Protein 2YMY (pdb70)

Foldseek 3Di:
DVVVVVVVVVVVCVVVVVVVVVVVVVVVVVVVVVVVVVVD/DPPVVVVVVVVVVVVVVVVVVVVVVVVVVVVVVVVVVVVVD

Solvent-accessible surface area: 6584 Å² total; per-residue (Å²): 78,109,103,41,111,79,82,26,75,81,5,68,132,78,15,86,62,102,15,95,116,32,70,119,147,22,72,107,93,35,91,129,41,69,78,49,84,184,146,130,120,58,78,129,40,98,98,100,19,78,112,22,77,136,88,8,70,68,93,10,102,106,32,70,162,126,16,82,110,101,58,90,102,31,65,62,57,37,173,123,121

GO terms:
  GO:0005515 protein binding (F, IPI)
  GO:0005634 nucleus (C, IDA)
  GO:1900180 regulation of protein localization to nucleus (P, IMP)
  GO:0031398 positive regulation of protein ubiquitination (P, IMP)
  GO:0008285 negative regulation of cell population proliferation (P, IMP)

Structure (mmCIF, N/CA/C/O backbone):
data_2YMY
#
_entry.id   2YMY
#
_cell.length_a   70.820
_cell.length_b   84.410
_cell.length_c   39.240
_cell.angle_alpha   90.00
_cell.angle_beta   90.00
_cell.angle_gamma   90.00
#
_symmetry.space_group_name_H-M   'C 2 2 21'
#
loop_
_entity.id
_entity.type
_entity.pdbx_description
1 polymer 'RAS ASSOCIATION DOMAIN-CONTAINING PROTEIN 5'
2 non-polymer 'CADMIUM ION'
3 water water
#
loop_
_atom_site.group_PDB
_atom_site.id
_atom_site.type_symbol
_atom_site.label_atom_id
_atom_site.label_alt_id
_atom_site.label_comp_id
_atom_site.label_asym_id
_atom_site.label_entity_id
_atom_site.label_seq_id
_atom_site.pdbx_PDB_ins_code
_atom_site.Cartn_x
_atom_site.Cartn_y
_atom_site.Cartn_z
_atom_site.occupancy
_atom_site.B_iso_or_equiv
_atom_site.auth_seq_id
_atom_site.auth_comp_id
_atom_site.auth_asym_id
_atom_site.auth_atom_id
_atom_site.pdbx_PDB_model_num
ATOM 1 N N . SER A 1 2 ? 6.865 31.122 12.263 1.00 60.63 369 SER A N 1
ATOM 2 C CA . SER A 1 2 ? 5.811 30.198 11.868 1.00 61.66 369 SER A CA 1
ATOM 3 C C . SER A 1 2 ? 6.366 28.791 11.708 1.00 69.17 369 SER A C 1
ATOM 4 O O . SER A 1 2 ? 7.583 28.605 11.624 1.00 55.67 369 SER A O 1
ATOM 11 N N . PRO A 1 3 ? 5.466 27.795 11.663 1.00 61.44 370 PRO A N 1
ATOM 12 C CA . PRO A 1 3 ? 5.773 26.392 11.359 1.00 53.88 370 PRO A CA 1
ATOM 13 C C . PRO A 1 3 ? 6.471 26.204 10.006 1.00 60.94 370 PRO A C 1
ATOM 14 O O . PRO A 1 3 ? 7.482 25.495 9.929 1.00 41.04 370 PRO A O 1
ATOM 25 N N . GLU A 1 4 ? 5.925 26.819 8.955 1.00 51.67 371 GLU A N 1
ATOM 26 C CA . GLU A 1 4 ? 6.529 26.745 7.634 1.00 5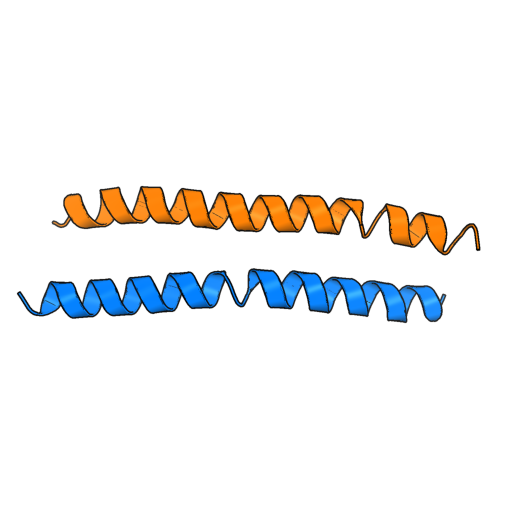0.67 371 GLU A CA 1
ATOM 27 C C . GLU A 1 4 ? 7.970 27.215 7.737 1.00 38.32 371 GLU A C 1
ATOM 28 O O . GLU A 1 4 ? 8.866 26.626 7.128 1.00 30.08 371 GLU A O 1
ATOM 40 N N . LEU A 1 5 ? 8.199 28.277 8.510 1.00 29.21 372 LEU A N 1
ATOM 41 C CA . LEU A 1 5 ? 9.560 28.799 8.644 1.00 45.96 372 LEU A CA 1
ATOM 42 C C . LEU A 1 5 ? 10.457 27.754 9.295 1.00 45.41 372 LEU A C 1
ATOM 43 O O . LEU A 1 5 ? 11.583 27.502 8.823 1.00 31.42 372 LEU A O 1
ATOM 59 N N . GLN A 1 6 ? 9.964 27.138 10.372 1.00 41.82 373 GLN A N 1
ATOM 60 C CA . GLN A 1 6 ? 10.756 26.133 11.090 1.00 50.80 373 GLN A CA 1
ATOM 61 C C . GLN A 1 6 ? 11.075 24.966 10.163 1.00 39.48 373 GLN A C 1
ATOM 62 O O . GLN A 1 6 ? 12.227 24.527 10.089 1.00 33.67 373 GLN A O 1
ATOM 76 N N . ASN A 1 7 ? 10.063 24.474 9.451 1.00 24.10 374 ASN A N 1
ATOM 77 C CA . ASN A 1 7 ? 10.250 23.362 8.537 1.00 31.53 374 ASN A CA 1
ATOM 78 C C . ASN A 1 7 ? 11.312 23.747 7.524 1.00 22.25 374 ASN A C 1
ATOM 79 O O . ASN A 1 7 ? 12.303 23.031 7.337 1.00 20.13 374 ASN A O 1
ATOM 90 N N . PHE A 1 8 ? 11.156 24.922 6.915 1.00 16.48 375 PHE A N 1
ATOM 91 C CA . PHE A 1 8 ? 12.025 25.242 5.792 1.00 16.73 375 PHE A CA 1
ATOM 92 C C . PHE A 1 8 ? 13.442 25.526 6.275 1.00 18.73 375 PHE A C 1
ATOM 93 O O . PHE A 1 8 ? 14.419 25.158 5.617 1.00 15.88 375 PHE A O 1
ATOM 110 N N . LEU A 1 9 ? 13.589 26.204 7.411 1.00 13.93 376 LEU A N 1
ATOM 111 C CA . LEU A 1 9 ? 14.936 26.485 7.890 1.00 21.78 376 LEU A CA 1
ATOM 112 C C . LEU A 1 9 ? 15.636 25.184 8.268 1.00 13.35 376 LEU A C 1
ATOM 113 O O . LEU A 1 9 ? 16.843 25.049 8.033 1.00 19.52 376 LEU A O 1
ATOM 129 N N . THR A 1 10 ? 14.944 24.240 8.895 1.00 17.02 377 THR A N 1
ATOM 130 C CA . THR A 1 10 ? 15.625 22.976 9.241 1.00 18.01 377 THR A CA 1
ATOM 131 C C . THR A 1 10 ? 16.013 22.158 8.017 1.00 18.94 377 THR A C 1
ATOM 132 O O . THR A 1 10 ? 17.014 21.418 8.041 1.00 16.92 377 THR A O 1
ATOM 143 N N . ILE A 1 11 ? 15.237 22.260 6.950 1.00 15.24 378 ILE A N 1
ATOM 144 C CA . ILE A 1 11 ? 15.620 21.674 5.671 1.00 13.52 378 ILE A CA 1
ATOM 145 C C . ILE A 1 11 ? 16.963 22.247 5.208 1.00 15.32 378 ILE A C 1
ATOM 146 O O . ILE A 1 11 ? 17.858 21.500 4.825 1.00 17.65 378 ILE A O 1
ATOM 162 N N . LEU A 1 12 ? 17.095 23.572 5.258 1.00 11.98 379 LEU A N 1
ATOM 163 C CA . LEU A 1 12 ? 18.304 24.242 4.815 1.00 11.20 379 LEU A CA 1
ATOM 164 C C . LEU A 1 12 ? 19.468 23.851 5.707 1.00 13.21 379 LEU A C 1
ATOM 165 O O . LEU A 1 12 ? 20.590 23.660 5.229 1.00 14.67 379 LEU A O 1
ATOM 181 N N . GLU A 1 13 ? 19.232 23.780 7.014 1.00 12.53 380 GLU A N 1
ATOM 182 C CA . GLU A 1 13 ? 20.309 23.445 7.951 1.00 12.11 380 GLU A CA 1
ATOM 183 C C . GLU A 1 13 ? 20.810 22.032 7.641 1.00 14.03 380 GLU A C 1
ATOM 184 O O . GLU A 1 13 ? 22.032 21.796 7.633 1.00 14.17 380 GLU A O 1
ATOM 196 N N . LYS A 1 14 ? 19.909 21.108 7.374 1.00 11.87 381 LYS A N 1
ATOM 197 C CA . LYS A 1 14 ? 20.323 19.733 7.092 1.00 11.68 381 LYS A CA 1
ATOM 198 C C . LYS A 1 14 ? 21.117 19.692 5.801 1.00 12.57 381 LYS A C 1
ATOM 199 O O . LYS A 1 14 ? 22.181 19.011 5.697 1.00 14.34 381 LYS A O 1
ATOM 218 N N . GLU A 1 15 ? 20.630 20.400 4.795 1.00 12.14 382 GLU A N 1
ATOM 219 C CA . GLU A 1 15 ? 21.359 20.440 3.521 1.00 14.82 382 GLU A CA 1
ATOM 220 C C . GLU A 1 15 ? 22.799 20.951 3.682 1.00 14.63 382 GLU A C 1
A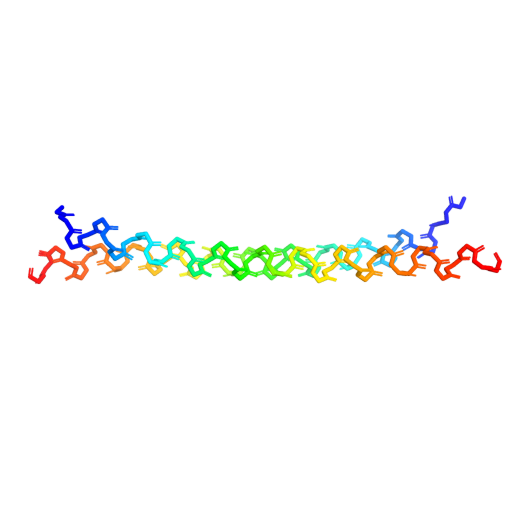TOM 221 O O . GLU A 1 15 ? 23.750 20.344 3.155 1.00 13.29 382 GLU A O 1
ATOM 233 N N . GLU A 1 16 ? 22.955 22.070 4.381 1.00 9.46 383 GLU A N 1
ATOM 234 C CA . GLU A 1 16 ? 24.272 22.695 4.533 1.00 9.20 383 GLU A CA 1
ATOM 235 C C . GLU A 1 16 ? 25.154 21.755 5.347 1.00 11.88 383 GLU A C 1
ATOM 236 O O . GLU A 1 16 ? 26.326 21.517 5.013 1.00 12.40 383 GLU A O 1
ATOM 248 N N . GLN A 1 17 ? 24.615 21.277 6.470 1.00 11.63 384 GLN A N 1
ATOM 249 C CA . GLN A 1 17 ? 25.463 20.499 7.378 1.00 13.23 384 GLN A CA 1
ATOM 250 C C . GLN A 1 17 ? 25.894 19.183 6.728 1.00 16.48 384 GLN A C 1
ATOM 251 O O . GLN A 1 17 ? 27.061 18.743 6.869 1.00 14.25 384 GLN A O 1
ATOM 265 N N . ASP A 1 18 ? 24.986 18.541 5.998 1.00 12.67 385 ASP A N 1
ATOM 266 C CA . ASP A 1 18 ? 25.309 17.293 5.296 1.00 15.02 385 ASP A CA 1
ATOM 267 C C . ASP A 1 18 ? 26.465 17.534 4.313 1.00 16.61 385 ASP A C 1
ATOM 268 O O . ASP A 1 18 ? 27.422 16.729 4.233 1.00 18.53 385 ASP A O 1
ATOM 277 N N . LYS A 1 19 ? 26.410 18.641 3.580 1.00 14.32 386 LYS A N 1
ATOM 278 C CA . LYS A 1 19 ? 27.465 18.933 2.597 1.00 15.40 386 LYS A CA 1
ATOM 279 C C . LYS A 1 19 ? 28.800 19.210 3.269 1.00 16.75 386 LYS A C 1
ATOM 280 O O . LYS A 1 19 ? 29.864 18.721 2.825 1.00 18.67 386 LYS A O 1
ATOM 299 N N . ILE A 1 20 ? 28.777 19.985 4.343 1.00 12.70 387 ILE A N 1
ATOM 300 C CA . ILE A 1 20 ? 30.018 20.276 5.069 1.00 12.15 387 ILE A CA 1
ATOM 301 C C . ILE A 1 20 ? 30.617 19.012 5.709 1.00 11.69 387 ILE A C 1
ATOM 302 O O . ILE A 1 20 ? 31.843 18.780 5.653 1.00 15.42 387 ILE A O 1
ATOM 318 N N . HIS A 1 21 ? 29.765 18.175 6.281 1.00 11.79 388 HIS A N 1
ATOM 319 C CA . HIS A 1 21 ? 30.268 17.007 7.025 1.00 10.68 388 HIS A CA 1
ATOM 320 C C . HIS A 1 21 ? 30.789 15.967 6.064 1.00 14.11 388 HIS A C 1
ATOM 321 O O . HIS A 1 21 ? 31.746 15.221 6.397 1.00 15.63 388 HIS A O 1
ATOM 336 N N A GLN A 1 22 ? 30.215 15.891 4.871 0.63 15.56 389 GLN A N 1
ATOM 337 N N B GLN A 1 22 ? 30.168 15.924 4.887 0.37 15.81 389 GLN A N 1
ATOM 338 C CA A GLN A 1 22 ? 30.716 14.945 3.881 0.63 22.94 389 GLN A CA 1
ATOM 339 C CA B GLN A 1 22 ? 30.593 15.091 3.769 0.37 22.44 389 GLN A CA 1
ATOM 340 C C A GLN A 1 22 ? 32.075 15.403 3.369 0.63 20.80 389 GLN A C 1
ATOM 341 C C B GLN A 1 22 ? 32.031 15.420 3.435 0.37 20.74 389 GLN A C 1
ATOM 342 O O A GLN A 1 22 ? 32.945 14.573 3.081 0.63 18.41 389 GLN A O 1
ATOM 343 O O B GLN A 1 22 ? 32.891 14.535 3.338 0.37 19.07 389 GLN A O 1
ATOM 370 N N . LEU A 1 23 ? 32.270 16.712 3.238 1.00 16.02 390 LEU A N 1
ATOM 371 C CA . LEU A 1 23 ? 33.596 17.215 2.863 1.00 12.74 390 LEU A CA 1
ATOM 372 C C . LEU A 1 23 ? 34.613 16.913 3.941 1.00 17.41 390 LEU A C 1
ATOM 373 O O . LEU A 1 23 ? 35.757 16.453 3.650 1.00 16.59 390 LEU A O 1
ATOM 389 N N . GLN A 1 24 ? 34.239 17.159 5.194 1.00 13.88 391 GLN A N 1
ATOM 390 C CA . GLN A 1 24 ? 35.137 16.896 6.311 1.00 12.89 391 GLN A CA 1
ATOM 391 C C . GLN A 1 24 ? 35.527 15.416 6.287 1.00 13.97 391 GLN A C 1
ATOM 392 O O . GLN A 1 24 ? 36.698 15.081 6.401 1.00 15.54 391 GLN A O 1
ATOM 40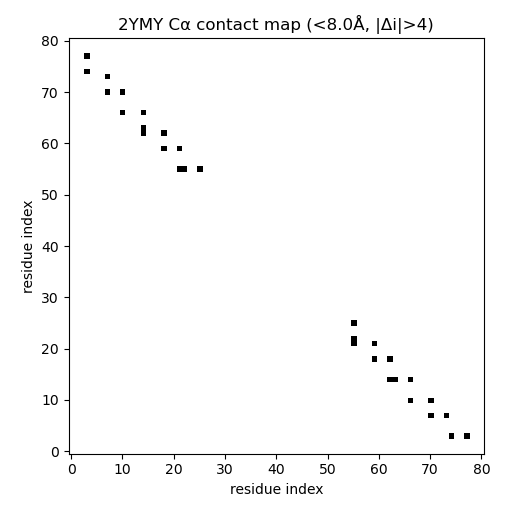6 N N . LYS A 1 25 ? 34.534 14.534 6.140 1.00 11.83 392 LYS A N 1
ATOM 407 C CA . LYS A 1 25 ? 34.802 13.092 6.044 1.00 16.00 392 LYS A CA 1
ATOM 408 C C . LYS A 1 25 ? 35.725 12.699 4.870 1.00 14.50 392 LYS A C 1
ATOM 409 O O . LYS A 1 25 ? 36.659 11.889 5.042 1.00 17.89 392 LYS A O 1
ATOM 428 N N . LYS A 1 26 ? 35.520 13.280 3.696 1.00 13.57 393 LYS A N 1
ATOM 429 C CA . LYS A 1 26 ? 36.287 12.955 2.513 1.00 15.77 393 LYS A CA 1
ATOM 430 C C . LYS A 1 26 ? 37.736 13.351 2.718 1.00 16.05 393 LYS A C 1
ATOM 431 O O . LYS A 1 26 ? 38.660 12.577 2.436 1.00 15.23 393 LYS A O 1
ATOM 450 N N . TYR A 1 27 ? 37.943 14.551 3.228 1.00 12.27 394 TYR A N 1
ATOM 451 C CA . TYR A 1 27 ? 39.332 14.932 3.510 1.00 10.36 394 TYR A CA 1
ATOM 452 C C . TYR A 1 27 ? 39.973 14.091 4.613 1.00 11.84 394 TYR A C 1
ATOM 453 O O . TYR A 1 27 ? 41.176 13.741 4.522 1.00 14.86 394 TYR A O 1
ATOM 471 N N . ASN A 1 28 ? 39.229 13.742 5.663 1.00 14.98 395 ASN A N 1
ATOM 472 C CA . ASN A 1 28 ? 39.816 13.009 6.767 1.00 14.70 395 ASN A CA 1
ATOM 473 C C . ASN A 1 28 ? 40.142 11.582 6.316 1.00 12.60 395 ASN A C 1
ATOM 474 O O . ASN A 1 28 ? 41.180 11.051 6.692 1.00 14.57 395 ASN A O 1
ATOM 485 N N . LYS A 1 29 ? 39.265 10.979 5.524 1.00 13.56 396 LYS A N 1
ATOM 486 C CA . LYS A 1 29 ? 39.537 9.606 5.053 1.00 19.42 396 LYS A CA 1
ATOM 487 C C . LYS A 1 29 ? 40.791 9.574 4.178 1.00 15.96 396 LYS A C 1
ATOM 488 O O . LYS A 1 29 ? 41.642 8.650 4.287 1.00 13.93 396 LYS A O 1
ATOM 507 N N . PHE A 1 30 ? 40.923 10.575 3.310 1.00 9.91 397 PHE A N 1
ATOM 508 C CA . PHE A 1 30 ? 42.125 10.685 2.463 1.00 14.63 397 PHE A CA 1
ATOM 509 C C . PHE A 1 30 ? 43.380 10.901 3.285 1.00 14.53 397 PHE A C 1
ATOM 510 O O . PHE A 1 30 ? 44.439 10.232 3.053 1.00 13.81 397 PHE A O 1
ATOM 527 N N . ARG A 1 31 ? 43.329 11.797 4.265 1.00 10.72 398 ARG A N 1
ATOM 528 C CA . ARG A 1 31 ? 44.512 12.016 5.081 1.00 12.46 398 ARG A CA 1
ATOM 529 C C . ARG A 1 31 ? 44.891 10.758 5.845 1.00 14.35 398 ARG A C 1
ATOM 530 O O . ARG A 1 31 ? 46.085 10.440 5.992 1.00 17.68 398 ARG A O 1
ATOM 551 N N . GLN A 1 32 ? 43.883 10.047 6.342 1.00 13.86 399 GLN A N 1
ATOM 552 C CA . GLN A 1 32 ? 44.156 8.796 7.078 1.00 16.89 399 GLN A CA 1
ATOM 553 C C . GLN A 1 32 ? 44.821 7.803 6.148 1.00 18.66 399 GLN A C 1
ATOM 554 O O . GLN A 1 32 ? 45.815 7.175 6.549 1.00 19.03 399 GLN A O 1
ATOM 568 N N . LYS A 1 33 ? 44.296 7.653 4.931 1.00 13.37 400 LYS A N 1
ATOM 569 C CA . LYS A 1 33 ? 44.879 6.718 3.960 1.00 17.10 400 LYS A CA 1
ATOM 570 C C . LYS A 1 33 ? 46.300 7.125 3.560 1.00 17.03 400 LYS A C 1
ATOM 571 O O . LYS A 1 33 ? 47.197 6.248 3.405 1.00 15.83 400 LYS A O 1
ATOM 590 N N . LEU A 1 34 ? 46.522 8.426 3.385 1.00 14.54 401 LEU A N 1
ATOM 591 C CA . LEU A 1 34 ? 47.863 8.884 3.001 1.00 15.55 401 LEU A CA 1
ATOM 592 C C . LEU A 1 34 ? 48.878 8.633 4.096 1.00 15.17 401 LEU A C 1
ATOM 593 O O . LEU A 1 34 ? 50.042 8.215 3.845 1.00 15.57 401 LEU A O 1
ATOM 609 N N . GLU A 1 35 ? 48.482 8.889 5.332 1.00 12.69 402 GLU A N 1
ATOM 610 C CA . GLU A 1 35 ? 49.375 8.633 6.466 1.00 17.51 402 GLU A CA 1
ATOM 611 C C . GLU A 1 35 ? 49.712 7.159 6.556 1.00 22.60 402 GLU A C 1
ATOM 612 O O . GLU A 1 35 ? 50.875 6.783 6.788 1.00 18.74 402 GLU A O 1
ATOM 624 N N . GLU A 1 36 ? 48.700 6.327 6.352 1.00 17.56 403 GLU A N 1
ATOM 625 C CA . GLU A 1 36 ? 48.865 4.861 6.395 1.00 16.43 403 GLU A CA 1
ATOM 626 C C . GLU A 1 36 ? 49.804 4.404 5.292 1.00 19.80 403 GLU A C 1
ATOM 627 O O . GLU A 1 36 ? 50.692 3.563 5.522 1.00 20.66 403 GLU A O 1
ATOM 639 N N . ALA A 1 37 ? 49.629 4.933 4.094 1.00 13.08 404 ALA A N 1
ATOM 640 C CA . ALA A 1 37 ? 50.460 4.518 2.965 1.00 15.04 404 ALA A CA 1
ATOM 641 C C . ALA A 1 37 ? 51.890 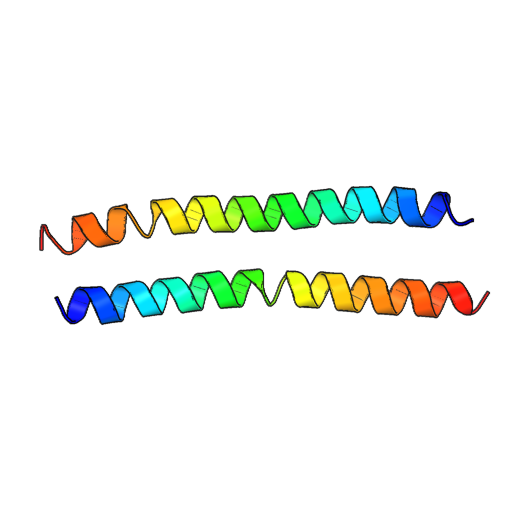4.995 3.195 1.00 12.37 404 ALA A C 1
ATOM 642 O O . ALA A 1 37 ? 52.880 4.251 2.924 1.00 13.07 404 ALA A O 1
ATOM 649 N N . LEU A 1 38 ? 52.062 6.196 3.737 1.00 11.39 405 LEU A N 1
ATOM 650 C CA . LEU A 1 38 ? 53.441 6.678 3.980 1.00 13.48 405 LEU A CA 1
ATOM 651 C C . LEU A 1 38 ? 54.211 5.854 5.003 1.00 26.00 405 LEU A C 1
ATOM 652 O O . LEU A 1 38 ? 55.441 5.733 4.926 1.00 21.06 405 LEU A O 1
ATOM 668 N N . ARG A 1 39 ? 53.494 5.294 5.962 1.00 21.46 406 ARG A N 1
ATOM 669 C CA . ARG A 1 39 ? 54.133 4.507 7.009 1.00 23.80 406 ARG A CA 1
ATOM 670 C C . ARG A 1 39 ? 54.627 3.174 6.476 1.00 29.70 406 ARG A C 1
ATOM 671 O O . ARG A 1 39 ? 55.373 2.465 7.145 1.00 29.24 406 ARG A O 1
ATOM 692 N N . GLU A 1 40 ? 54.221 2.836 5.265 1.00 21.57 407 GLU A N 1
ATOM 693 C CA . GLU A 1 40 ? 54.625 1.577 4.654 1.00 17.06 407 GLU A CA 1
ATOM 694 C C . GLU A 1 40 ? 56.095 1.592 4.334 1.00 24.97 407 GLU A C 1
ATOM 695 O O . GLU A 1 40 ? 56.734 0.542 4.392 1.00 27.74 407 GLU A O 1
ATOM 707 N N . SER A 1 41 ? 56.588 2.771 3.964 1.00 24.17 408 SER A N 1
ATOM 708 C CA . SER A 1 41 ? 57.976 2.951 3.500 1.00 38.25 408 SER A CA 1
ATOM 709 C C . SER A 1 41 ? 58.900 3.607 4.532 1.00 50.10 408 SER A C 1
ATOM 710 O O . SER A 1 41 ? 58.464 4.054 5.594 1.00 43.86 408 SER A O 1
ATOM 718 N N . GLY B 1 1 ? 60.888 15.200 11.037 1.00 64.74 368 GLY B N 1
ATOM 719 C CA . GLY B 1 1 ? 59.998 14.788 9.965 1.00 57.17 368 GLY B CA 1
ATOM 720 C C . GLY B 1 1 ? 58.542 14.753 10.403 1.00 64.35 368 GLY B C 1
ATOM 721 O O . GLY B 1 1 ? 58.259 14.716 11.602 1.00 67.68 368 GLY B O 1
ATOM 724 N N . SER B 1 2 ? 57.607 14.781 9.450 1.00 64.47 369 SER B N 1
ATOM 725 C CA . SER B 1 2 ? 57.900 14.942 8.027 1.00 49.95 369 SER B CA 1
ATOM 726 C C . SER B 1 2 ? 57.406 16.302 7.576 1.00 51.46 369 SER B C 1
ATOM 727 O O . SER B 1 2 ? 56.192 16.509 7.440 1.00 40.21 369 SER B O 1
ATOM 735 N N . PRO B 1 3 ? 58.338 17.244 7.364 1.00 45.35 370 PRO B N 1
ATOM 736 C CA . PRO B 1 3 ? 57.994 18.575 6.863 1.00 44.67 370 PRO B CA 1
ATOM 737 C C . PRO B 1 3 ? 57.350 18.500 5.486 1.00 47.06 370 PRO B C 1
ATOM 738 O O . PRO B 1 3 ? 56.430 19.267 5.234 1.00 30.04 370 PRO B O 1
ATOM 749 N N . GLU B 1 4 ? 57.829 17.591 4.634 1.00 40.91 371 GLU B N 1
ATOM 750 C CA . GLU B 1 4 ? 57.277 17.386 3.299 1.00 38.08 371 GLU B CA 1
ATOM 751 C C . GLU B 1 4 ? 55.789 17.118 3.366 1.00 31.50 371 GLU B C 1
ATOM 752 O O . GLU B 1 4 ? 54.999 17.721 2.634 1.00 22.58 371 GLU B O 1
ATOM 764 N N . LEU B 1 5 ? 55.426 16.173 4.221 1.00 23.36 372 LEU B N 1
ATOM 765 C CA . LEU B 1 5 ? 54.046 15.775 4.362 1.00 29.88 372 LEU B CA 1
ATOM 766 C C . LEU B 1 5 ? 53.240 16.954 4.859 1.00 23.57 372 LEU B C 1
ATOM 767 O O . LEU B 1 5 ? 52.178 17.262 4.301 1.00 19.29 372 LEU B O 1
ATOM 783 N N . GLN B 1 6 ? 53.722 17.608 5.913 1.00 24.71 373 GLN B N 1
ATOM 784 C CA . GLN B 1 6 ? 52.916 18.659 6.534 1.00 18.48 373 GLN B CA 1
ATOM 785 C C . GLN B 1 6 ? 52.750 19.833 5.600 1.00 18.31 373 GLN B C 1
ATOM 786 O O . GLN B 1 6 ? 51.707 20.475 5.607 1.00 17.62 373 GLN B O 1
ATOM 800 N N . ASN B 1 7 ? 53.771 20.140 4.794 1.00 16.77 374 ASN B N 1
ATOM 801 C CA . ASN B 1 7 ? 53.672 21.254 3.882 1.00 17.35 374 ASN B CA 1
ATOM 802 C C . ASN B 1 7 ? 52.521 20.946 2.913 1.00 13.81 374 ASN B C 1
ATOM 803 O O . ASN B 1 7 ? 51.741 21.826 2.609 1.00 15.31 374 ASN B O 1
ATOM 814 N N . PHE B 1 8 ? 52.442 19.696 2.448 1.00 16.04 375 PHE B N 1
ATOM 815 C CA . PHE B 1 8 ? 51.362 19.293 1.555 1.00 12.26 375 PHE B CA 1
ATOM 816 C C . PHE B 1 8 ? 50.043 19.421 2.284 1.00 15.20 375 PHE B C 1
ATOM 817 O O . PHE B 1 8 ? 49.066 19.990 1.789 1.00 11.66 375 PHE B O 1
ATOM 834 N N . LEU B 1 9 ? 50.002 18.888 3.489 1.00 14.36 376 LEU B N 1
ATOM 835 C CA . LEU B 1 9 ? 48.702 18.859 4.202 1.00 12.86 376 LEU B CA 1
ATOM 836 C C . LEU B 1 9 ? 48.170 20.258 4.510 1.00 10.18 376 LEU B C 1
ATOM 837 O O . LEU B 1 9 ? 46.952 20.475 4.584 1.00 12.22 376 LEU B O 1
ATOM 853 N N . THR B 1 10 ? 49.058 21.212 4.732 1.00 11.98 377 THR B N 1
ATOM 854 C CA . THR B 1 10 ? 48.654 22.581 5.029 1.00 12.06 377 THR B CA 1
ATOM 855 C C . THR B 1 10 ? 48.026 23.242 3.822 1.00 11.33 377 THR B C 1
ATOM 856 O O . THR B 1 10 ? 47.038 23.967 3.963 1.00 13.27 377 THR B O 1
ATOM 867 N N . ILE B 1 11 ? 48.520 22.900 2.633 1.00 13.25 378 ILE B N 1
ATOM 868 C CA . ILE B 1 11 ? 47.877 23.353 1.390 1.00 14.62 378 ILE B CA 1
ATOM 869 C C . ILE B 1 11 ? 46.495 22.730 1.245 1.00 16.46 378 ILE B C 1
ATOM 870 O O . ILE B 1 11 ? 45.555 23.431 0.887 1.00 15.06 378 ILE B O 1
ATOM 886 N N . LEU B 1 12 ? 46.384 21.432 1.542 1.00 12.66 379 LEU B N 1
ATOM 887 C CA . LEU B 1 12 ? 45.121 20.698 1.534 1.00 12.70 379 LEU B CA 1
ATOM 888 C C . LEU B 1 12 ? 44.135 21.308 2.517 1.00 11.81 379 LEU B C 1
ATOM 889 O O . LEU B 1 12 ? 42.959 21.435 2.240 1.00 14.65 379 LEU B O 1
ATOM 905 N N . GLU B 1 13 ? 44.644 21.710 3.671 1.00 11.14 380 GLU B N 1
ATOM 906 C CA . GLU B 1 13 ? 43.780 22.211 4.733 1.00 11.03 380 GLU B CA 1
ATOM 907 C C . GLU B 1 13 ? 43.164 23.541 4.266 1.00 13.30 380 GLU B C 1
ATOM 908 O O . GLU B 1 13 ? 41.996 23.835 4.534 1.00 15.16 380 GLU B O 1
ATOM 920 N N . LYS B 1 14 ? 43.979 24.369 3.618 1.00 15.16 381 LYS B N 1
ATOM 921 C CA . LYS B 1 14 ? 43.476 25.638 3.085 1.00 14.87 381 LYS B CA 1
ATOM 922 C C . LYS B 1 14 ? 42.433 25.435 2.018 1.00 15.23 381 LYS B C 1
ATOM 923 O O . LYS B 1 14 ? 41.445 26.178 1.957 1.00 18.90 381 LYS B O 1
ATOM 942 N N . GLU B 1 15 ? 42.612 24.426 1.170 1.00 14.00 382 GLU B N 1
ATOM 943 C CA . GLU B 1 15 ? 41.612 24.142 0.153 1.00 19.06 382 GLU B CA 1
ATOM 944 C C . GLU B 1 15 ? 40.311 23.718 0.824 1.00 24.58 382 GLU B C 1
ATOM 945 O O . GLU B 1 15 ? 39.232 24.206 0.484 1.00 18.50 382 GLU B O 1
ATOM 957 N N . GLU B 1 16 ? 40.413 2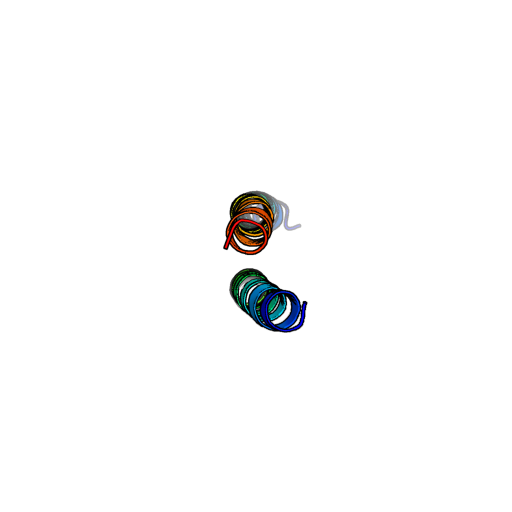2.804 1.790 1.00 14.31 383 GLU B N 1
ATOM 958 C CA . GLU B 1 16 ? 39.251 22.353 2.526 1.00 12.24 383 GLU B CA 1
ATOM 959 C C . GLU B 1 16 ? 38.521 23.506 3.204 1.00 15.79 383 GLU B C 1
ATOM 960 O O . GLU B 1 16 ? 37.261 23.642 3.135 1.00 16.86 383 GLU B O 1
ATOM 972 N N . GLN B 1 17 ? 39.271 24.321 3.910 1.00 11.82 384 GLN B N 1
ATOM 973 C CA . GLN B 1 17 ? 38.626 25.391 4.678 1.00 13.05 384 GLN B CA 1
ATOM 974 C C . GLN B 1 17 ? 38.006 26.439 3.736 1.00 13.96 384 GLN B C 1
ATOM 975 O O . GLN B 1 17 ? 36.900 26.991 4.009 1.00 17.49 384 GLN B O 1
ATOM 989 N N . ASP B 1 18 ? 38.640 26.670 2.594 1.00 19.72 385 ASP B N 1
ATOM 990 C CA . ASP B 1 18 ? 38.043 27.583 1.599 1.00 20.73 385 ASP B CA 1
ATOM 991 C C . ASP B 1 18 ? 36.705 27.046 1.094 1.00 21.95 385 ASP B C 1
ATOM 992 O O . ASP B 1 18 ? 35.737 27.801 0.912 1.00 20.98 385 ASP B O 1
ATOM 1001 N N . LYS B 1 19 ? 36.637 25.745 0.842 1.00 18.98 386 LYS B N 1
ATOM 1002 C CA . LYS B 1 19 ? 35.376 25.151 0.351 1.00 18.87 386 LYS B CA 1
ATOM 1003 C C . LYS B 1 19 ? 34.295 25.224 1.400 1.00 21.79 386 LYS B C 1
ATOM 1004 O O . LYS B 1 19 ? 33.135 25.499 1.117 1.00 22.03 386 LYS B O 1
ATOM 1023 N N . ILE B 1 20 ? 34.664 24.950 2.638 1.00 14.32 387 ILE B N 1
ATOM 1024 C CA . ILE B 1 20 ? 33.711 24.977 3.708 1.00 13.39 387 ILE B CA 1
ATOM 1025 C C . ILE B 1 20 ? 33.196 26.417 3.881 1.00 16.80 387 ILE B C 1
ATOM 1026 O O . ILE B 1 20 ? 31.997 26.644 4.067 1.00 20.08 387 ILE B O 1
ATOM 1042 N N . HIS B 1 21 ? 34.099 27.389 3.833 1.00 12.55 388 HIS B N 1
ATOM 1043 C CA . HIS B 1 21 ? 33.665 28.800 4.054 1.00 15.88 388 HIS B CA 1
ATOM 1044 C C . HIS B 1 21 ? 32.767 29.266 2.923 1.00 28.90 388 HIS B C 1
ATOM 1045 O O . HIS B 1 21 ? 31.818 30.028 3.133 1.00 23.74 388 HIS B O 1
ATOM 1060 N N . GLN B 1 22 ? 33.097 28.829 1.718 1.00 24.42 389 GLN B N 1
ATOM 1061 C CA . GLN B 1 22 ? 32.298 29.162 0.540 1.00 26.21 389 GLN B CA 1
ATOM 1062 C C . GLN B 1 22 ? 30.877 28.622 0.711 1.00 26.59 389 GLN B C 1
ATOM 1063 O O . GLN B 1 22 ? 29.903 29.339 0.423 1.00 21.88 389 GLN B O 1
ATOM 1077 N N . LEU B 1 23 ? 30.746 27.387 1.205 1.00 21.12 390 LEU B N 1
ATOM 1078 C CA . LEU B 1 23 ? 29.428 26.801 1.473 1.00 17.57 390 LEU B CA 1
ATOM 1079 C C . LEU B 1 23 ? 28.668 27.579 2.556 1.00 22.05 390 LEU B C 1
ATOM 1080 O O . LEU B 1 23 ? 27.475 27.857 2.458 1.00 20.27 390 LEU B O 1
ATOM 1096 N N . GLN B 1 24 ? 29.378 27.924 3.610 1.00 16.98 391 GLN B N 1
ATOM 1097 C CA . GLN B 1 24 ? 28.771 28.616 4.727 1.00 15.61 391 GLN B CA 1
ATOM 1098 C C . GLN B 1 24 ? 28.269 29.988 4.266 1.00 15.07 391 GLN B C 1
ATOM 1099 O O . GLN B 1 24 ? 27.167 30.421 4.666 1.00 19.28 391 GLN B O 1
ATOM 1113 N N . LYS B 1 25 ? 29.068 30.645 3.434 1.00 16.90 392 LYS B N 1
ATOM 1114 C CA . LYS B 1 25 ? 28.708 31.966 2.890 1.00 22.68 392 LYS B CA 1
ATOM 1115 C C . LYS B 1 25 ? 27.412 31.855 2.087 1.00 22.47 392 LYS B C 1
ATOM 1116 O O . LYS B 1 25 ? 26.473 32.657 2.273 1.00 20.57 392 LYS B O 1
ATOM 1135 N N . LYS B 1 26 ? 27.354 30.868 1.198 1.00 23.99 393 LYS B N 1
ATOM 1136 C CA . LYS B 1 26 ? 26.158 30.665 0.355 1.00 18.31 393 LYS B CA 1
ATOM 1137 C C . LYS B 1 26 ? 24.913 30.384 1.154 1.00 26.36 393 LYS B C 1
ATOM 1138 O O . LYS B 1 26 ? 23.847 30.946 0.893 1.00 17.41 393 LYS B O 1
ATOM 1157 N N . TYR B 1 27 ? 25.012 29.472 2.108 1.00 16.54 394 TYR B N 1
ATOM 1158 C CA . TYR B 1 27 ? 23.871 29.088 2.909 1.00 18.23 394 TYR B CA 1
ATOM 1159 C C . TYR B 1 27 ? 23.464 30.186 3.866 1.00 14.80 394 TYR B C 1
ATOM 1160 O O . TYR B 1 27 ? 22.282 30.359 4.161 1.00 18.67 394 TYR B O 1
ATOM 1178 N N . ASN B 1 28 ? 24.437 30.995 4.326 1.00 18.06 395 ASN B N 1
ATOM 1179 C CA . ASN B 1 28 ? 24.047 32.155 5.134 1.00 18.87 395 ASN B CA 1
ATOM 1180 C C . ASN B 1 28 ? 23.212 33.158 4.344 1.00 17.17 395 ASN B C 1
ATOM 1181 O O . ASN B 1 28 ? 22.223 33.665 4.855 1.00 20.54 395 ASN B O 1
ATOM 1192 N N . LYS B 1 29 ? 23.606 33.430 3.105 1.00 18.17 396 LYS B N 1
ATOM 1193 C CA . LYS B 1 29 ? 22.798 34.293 2.262 1.00 22.68 396 LYS B CA 1
ATOM 1194 C C . LYS B 1 29 ? 21.425 33.643 1.981 1.00 23.60 396 LYS B C 1
ATOM 1195 O O . LYS B 1 29 ? 20.366 34.305 1.990 1.00 17.28 396 LYS B O 1
ATOM 1214 N N . PHE B 1 30 ? 21.434 32.335 1.719 1.00 18.15 397 PHE B N 1
ATOM 1215 C CA . PHE B 1 30 ? 20.209 31.612 1.377 1.00 16.93 397 PHE B CA 1
ATOM 1216 C C . PHE B 1 30 ? 19.218 31.703 2.540 1.00 18.50 397 PHE B C 1
ATOM 1217 O O . PHE B 1 30 ? 18.047 31.965 2.355 1.00 17.63 397 PHE B O 1
ATOM 1234 N N A ARG B 1 31 ? 19.718 31.498 3.753 0.63 15.08 398 ARG B N 1
ATOM 1235 N N B ARG B 1 31 ? 19.715 31.502 3.756 0.37 15.36 398 ARG B N 1
ATOM 1236 C CA A ARG B 1 31 ? 18.950 31.603 4.971 0.63 21.82 398 ARG B CA 1
ATOM 1237 C CA B ARG B 1 31 ? 18.898 31.589 4.950 0.37 21.93 398 ARG B CA 1
ATOM 1238 C C A ARG B 1 31 ? 18.292 32.980 5.096 0.63 16.52 398 ARG B C 1
ATOM 1239 C C B ARG B 1 31 ? 18.281 32.980 5.087 0.37 16.77 398 ARG B C 1
ATOM 1240 O O A ARG B 1 31 ? 17.093 33.099 5.358 0.63 21.28 398 ARG B O 1
ATOM 1241 O O B ARG B 1 31 ? 17.087 33.116 5.358 0.37 21.38 398 ARG B O 1
ATOM 1282 N N . GLN B 1 32 ? 19.097 34.004 4.888 1.00 17.94 399 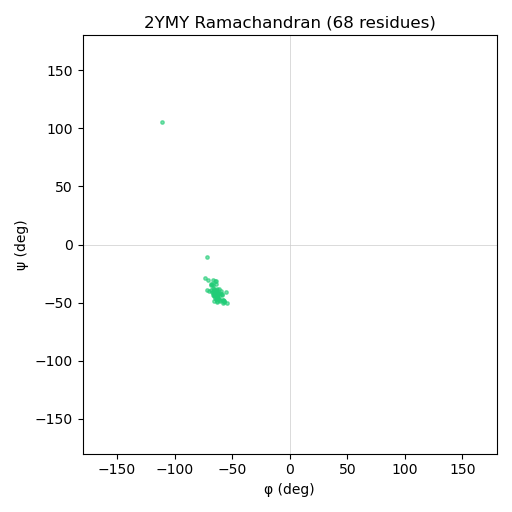GLN B N 1
ATOM 1283 C CA . GLN B 1 32 ? 18.588 35.370 4.973 1.00 18.07 399 GLN B CA 1
ATOM 1284 C C . GLN B 1 32 ? 17.440 35.575 4.004 1.00 16.80 399 GLN B C 1
ATOM 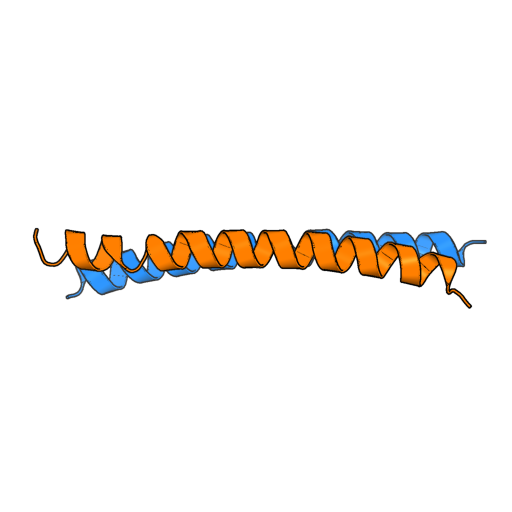1285 O O . GLN B 1 32 ? 16.393 36.120 4.368 1.00 18.93 399 GLN B O 1
ATOM 1299 N N . LYS B 1 33 ? 17.639 35.211 2.748 1.00 1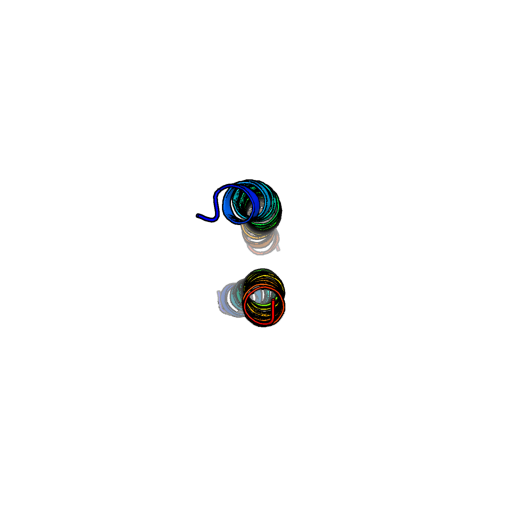2.43 400 LYS B N 1
ATOM 1300 C CA . LYS B 1 33 ? 16.630 35.465 1.728 1.00 13.65 400 LYS B CA 1
ATOM 1301 C C . LYS B 1 33 ? 15.435 34.557 1.843 1.00 15.38 400 LYS B C 1
ATOM 1302 O O . LYS B 1 33 ? 14.316 34.942 1.440 1.00 15.35 400 LYS B O 1
ATOM 1321 N N . LEU B 1 34 ? 15.648 33.342 2.382 1.00 13.81 401 LEU B N 1
ATOM 1322 C CA . LEU B 1 34 ? 14.531 32.437 2.606 1.00 13.92 401 LEU B CA 1
ATOM 1323 C C . LEU B 1 34 ? 13.575 33.014 3.659 1.00 16.39 401 LEU B C 1
ATOM 1324 O O . LEU B 1 34 ? 12.340 33.012 3.500 1.00 19.30 401 LEU B O 1
ATOM 1340 N N . GLU B 1 35 ? 14.159 33.552 4.716 1.00 21.97 402 GLU B N 1
ATOM 1341 C CA . GLU B 1 35 ? 13.370 34.186 5.762 1.00 27.29 402 GLU B CA 1
ATOM 1342 C C . GLU B 1 35 ? 12.562 35.371 5.210 1.00 25.23 402 GLU B C 1
ATOM 1343 O O . GLU B 1 35 ? 11.363 35.530 5.516 1.00 22.18 402 GLU B O 1
ATOM 1355 N N . GLU B 1 36 ? 13.193 36.164 4.355 1.00 22.24 403 GLU B N 1
ATOM 1356 C CA . GLU B 1 36 ? 12.519 37.294 3.721 1.00 24.91 403 GLU B CA 1
ATOM 1357 C C . GLU B 1 36 ? 11.388 36.775 2.865 1.00 25.31 403 GLU B C 1
ATOM 1358 O O . GLU B 1 36 ? 10.281 37.305 2.914 1.00 22.71 403 GLU B O 1
ATOM 1370 N N . ALA B 1 37 ? 11.658 35.746 2.056 1.00 17.59 404 ALA B N 1
ATOM 1371 C CA . ALA B 1 37 ? 10.651 35.303 1.089 1.00 18.43 404 ALA B CA 1
ATOM 1372 C C . ALA B 1 37 ? 9.427 34.785 1.804 1.00 22.63 404 ALA B C 1
ATOM 1373 O O . ALA B 1 37 ? 8.301 34.943 1.315 1.00 23.97 404 ALA B O 1
ATOM 1380 N N . LEU B 1 38 ? 9.648 34.172 2.955 1.00 23.22 405 LEU B N 1
ATOM 1381 C CA . LEU B 1 38 ? 8.534 33.563 3.675 1.00 32.20 405 LEU B CA 1
ATOM 1382 C C . LEU B 1 38 ? 7.665 34.672 4.243 1.00 37.70 405 LEU B C 1
ATOM 1383 O O . LEU B 1 38 ? 6.439 34.641 4.092 1.00 43.25 405 LEU B O 1
ATOM 1399 N N A ARG B 1 39 ? 8.306 35.641 4.884 0.38 38.03 406 ARG B N 1
ATOM 1400 N N B ARG B 1 39 ? 8.295 35.645 4.916 0.62 38.11 406 ARG B N 1
ATOM 1401 C CA A ARG B 1 39 ? 7.599 36.743 5.526 0.38 36.08 406 ARG B CA 1
ATOM 1402 C CA B ARG B 1 39 ? 7.567 36.792 5.507 0.62 35.91 406 ARG B CA 1
ATOM 1403 C C A ARG B 1 39 ? 6.746 37.541 4.536 0.38 42.03 406 ARG B C 1
ATOM 1404 C C B ARG B 1 39 ? 6.670 37.420 4.466 0.62 42.14 406 ARG B C 1
ATOM 1405 O O A ARG B 1 39 ? 5.643 37.970 4.871 0.38 42.28 406 ARG B O 1
ATOM 1406 O O B ARG B 1 39 ? 5.470 37.589 4.674 0.62 42.71 406 ARG B O 1
ATOM 1447 N N . GLU B 1 40 ? 7.259 37.736 3.324 1.00 26.05 407 GLU B N 1
ATOM 1448 C CA . GLU B 1 40 ? 6.561 38.458 2.280 1.00 41.82 407 GLU B CA 1
ATOM 1449 C C . GLU B 1 40 ? 5.608 37.584 1.483 1.00 44.54 407 GLU B C 1
ATOM 1450 O O . GLU B 1 40 ? 4.957 38.076 0.568 1.00 35.71 407 GLU B O 1
ATOM 1462 N N . SER B 1 41 ? 5.526 36.301 1.836 1.00 36.57 408 SER B N 1
ATOM 1463 C CA . SER B 1 41 ? 4.504 35.410 1.279 1.00 51.37 408 SER B CA 1
ATOM 1464 C C . SER B 1 41 ? 3.277 35.261 2.192 1.00 49.65 408 SER B C 1
ATOM 1465 O O . SER B 1 41 ? 3.390 34.953 3.386 1.00 49.72 408 SER B O 1
#

CATH classification: 1.20.5.110

Organism: Mus musculus (NCBI:txid10090)

InterPro domains:
  IPR000159 Ras-associating domain [PF00788] (273-358)
  IPR000159 Ras-associating domain [PS50200] (273-359)
  IPR000159 Ras-associating domain [SM00314] (267-359)
  IPR002219 Protein kinase C-like, phorbol ester/diacylglycerol-binding domain [PF00130] (118-167)
  IPR002219 Protein kinase C-like, phorbol ester/diacylglycerol-binding domain [PS00479] (118-165)
  IPR002219 Protein kinase C-like, phorbol ester/diacylglycerol-binding domain [PS50081] (117-165)
  IPR002219 Protein kinase C-like, phorbol ester/diacylglycerol-binding domain [SM00109] (116-165)
  IPR011524 SARAH domain [PF16517] (366-405)
  IPR011524 SARAH domain [PS50951] (361-408)
  IPR029071 Ubiquitin-like domain superfamily [SSF54236] (283-357)
  IPR033614 Ras association domain-containing protein 1-6 [PTHR22738] (92-411)
  IPR033623 Ras association domain-containing protein 5, RA domain [cd17220] (202-357)
  IPR046349 C1-like domain superfamily [SSF57889] (117-166)

Radius of gyration: 18.53 Å; Cα contacts (8 Å, |Δi|>4): 17; chains: 2; bounding box: 56×37×12 Å

Secondary structure (DSSP, 8-state):
-HHHHHHHHHHHHHHHHHHHHHHHHHHHHHHHHHHHHTT-/--HHHHHHHHHHHHHHHHHHHHHHHHHHHHHHHHHHHHHT-

B-factor: mean 31.89, std 16.61, range [9.2, 91.63]

Sequence (81 aa):
SPELQNFLTILEKEEQDKIHQQLQKKYNKFRQKLEEALRESGSPELQNFLTILEKEEQDKIHQLQKKYNKFRRQKLEEALRRES